Protein AF-A0A6N7HVD6-F1 (afdb_monomer_lite)

Foldseek 3Di:
DDPVVCCVPPNPPVVVVVVVVVVVVVVVVVVVVVVVVVVVVVVVVVVVVVVVVVVPDDPDPPPPPPPDD

Sequence (69 aa):
MSAFEVVQRYGTWALLRFVVALVVFVALHLVRQPLLWAARVLEVFMRRIDGFVVAGLPPRPTGAEEGWR

pLDDT: mean 77.56, std 12.68, range [49.88, 93.38]

Radius of gyration: 30.51 Å; chains: 1; bounding box: 64×21×81 Å

Structure (mmCIF, N/CA/C/O backbone):
data_AF-A0A6N7HVD6-F1
#
_entry.id   AF-A0A6N7HVD6-F1
#
loop_
_atom_site.group_PDB
_atom_site.id
_atom_sit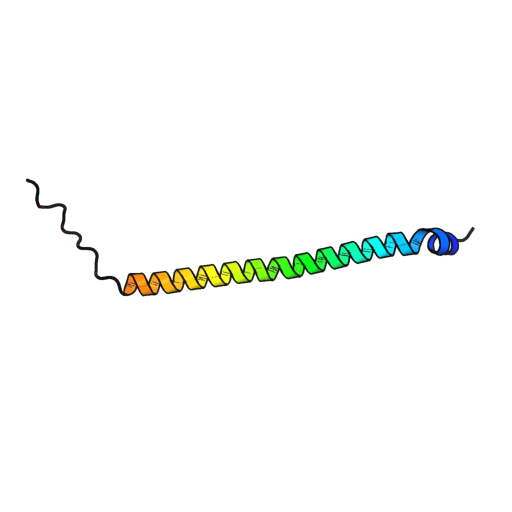e.type_symbol
_atom_site.label_atom_id
_atom_site.label_alt_id
_atom_site.label_comp_id
_ato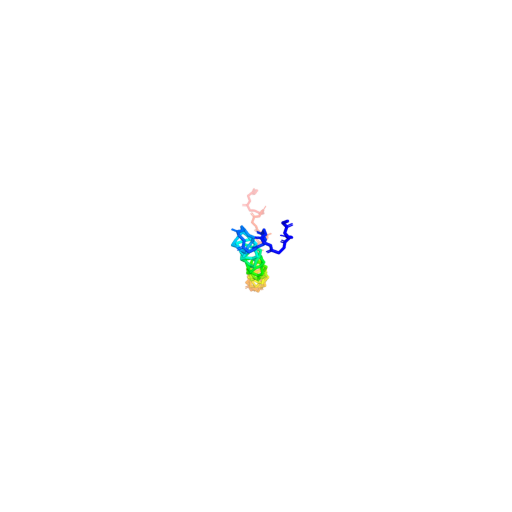m_site.label_asym_id
_atom_site.label_entity_id
_atom_site.lab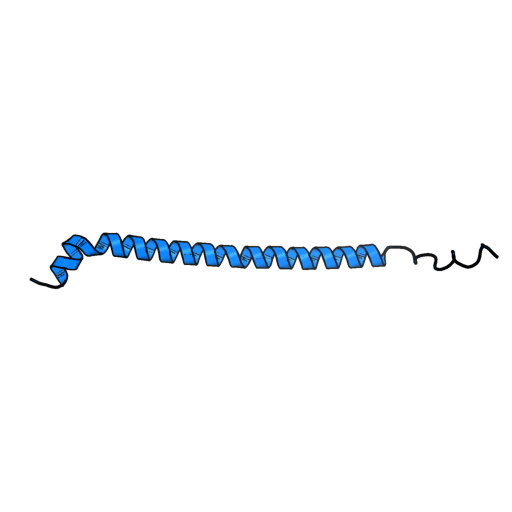el_seq_id
_atom_site.pdbx_PDB_ins_code
_atom_site.Cartn_x
_atom_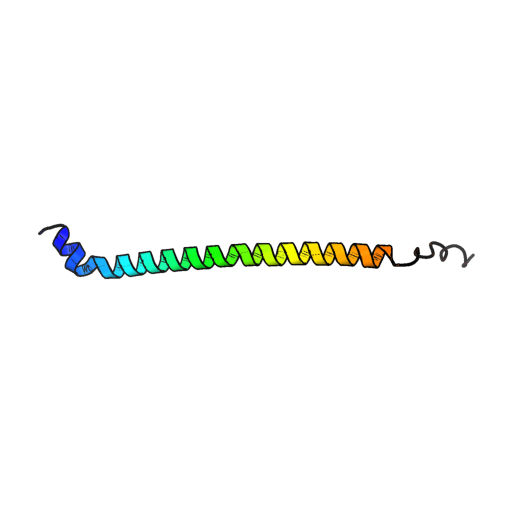site.Cartn_y
_atom_site.Cartn_z
_atom_site.occupancy
_atom_site.B_iso_or_equiv
_atom_site.auth_seq_id
_atom_site.auth_comp_id
_atom_site.auth_asym_id
_atom_site.auth_atom_id
_atom_site.pdbx_PDB_model_num
ATOM 1 N N . MET A 1 1 ? -19.445 -2.131 42.633 1.00 49.88 1 MET A N 1
ATOM 2 C CA . MET A 1 1 ? -19.506 -1.652 41.236 1.00 49.88 1 MET A CA 1
ATOM 3 C C . MET A 1 1 ? -18.809 -2.678 40.367 1.00 49.88 1 MET A C 1
ATOM 5 O O . MET A 1 1 ? -17.689 -3.052 40.694 1.00 49.88 1 MET A O 1
ATOM 9 N N . SER A 1 2 ? -19.500 -3.228 39.368 1.00 55.28 2 SER A N 1
ATOM 10 C CA . SER A 1 2 ? -18.986 -4.359 38.580 1.00 55.28 2 SER A CA 1
ATOM 11 C C . SER A 1 2 ? -18.235 -3.869 37.336 1.00 55.28 2 SER A C 1
ATOM 13 O O . SER A 1 2 ? -18.611 -2.861 36.743 1.00 55.28 2 SER A O 1
ATOM 15 N N . ALA A 1 3 ? -17.195 -4.590 36.904 1.00 57.56 3 ALA A N 1
ATOM 16 C CA . ALA A 1 3 ? -16.449 -4.278 35.676 1.00 57.56 3 ALA A CA 1
ATOM 17 C C . ALA A 1 3 ? -17.346 -4.236 34.417 1.00 57.56 3 ALA A C 1
ATOM 19 O O . ALA A 1 3 ? -17.053 -3.521 33.460 1.00 57.56 3 ALA A O 1
ATOM 20 N N . PHE A 1 4 ? -18.477 -4.947 34.452 1.00 63.19 4 PHE A N 1
ATOM 21 C CA . PHE A 1 4 ? -19.500 -4.948 33.405 1.00 63.19 4 PHE A CA 1
ATOM 22 C C . PHE A 1 4 ? -20.177 -3.580 33.223 1.00 63.19 4 PHE A C 1
ATOM 24 O O . PHE A 1 4 ? -20.505 -3.188 32.106 1.00 63.19 4 PHE A O 1
ATOM 31 N N . GLU A 1 5 ? -20.332 -2.821 34.306 1.00 60.34 5 GLU A N 1
ATOM 32 C CA . GLU A 1 5 ? -21.042 -1.538 34.326 1.00 60.34 5 GLU A CA 1
ATOM 33 C C . GLU A 1 5 ? -20.219 -0.412 33.670 1.00 60.34 5 GLU A C 1
ATOM 35 O O . GLU A 1 5 ? -20.761 0.484 33.023 1.00 60.34 5 GLU A O 1
ATOM 40 N N . VAL A 1 6 ? -18.886 -0.496 33.752 1.00 59.41 6 VAL A N 1
ATOM 41 C CA . VAL A 1 6 ? -17.951 0.455 33.121 1.00 59.41 6 VAL A CA 1
ATOM 42 C C . VAL A 1 6 ? -17.880 0.244 31.603 1.00 59.41 6 VAL A C 1
ATOM 44 O O . VAL A 1 6 ? -17.872 1.215 30.841 1.00 59.41 6 VAL A O 1
ATOM 47 N N . VAL A 1 7 ? -17.916 -1.013 31.144 1.00 59.31 7 VAL A N 1
ATOM 48 C CA . VAL A 1 7 ? -18.021 -1.356 29.713 1.00 59.31 7 VAL A CA 1
ATOM 49 C C . VAL A 1 7 ? -19.337 -0.837 29.132 1.00 59.31 7 VAL A C 1
ATOM 51 O O . VAL A 1 7 ? -19.342 -0.250 28.050 1.00 59.31 7 VAL A O 1
ATOM 54 N N . GLN A 1 8 ? -20.429 -0.975 29.886 1.00 59.16 8 GLN A N 1
ATOM 55 C CA . GLN A 1 8 ? -21.762 -0.553 29.466 1.00 59.16 8 GLN A CA 1
ATOM 56 C C . GLN A 1 8 ? -21.937 0.977 29.443 1.00 59.16 8 GLN A C 1
ATOM 58 O O . GLN A 1 8 ? -22.714 1.483 28.637 1.00 59.16 8 GLN A O 1
ATOM 63 N N . ARG A 1 9 ? -21.208 1.722 30.291 1.00 61.25 9 ARG A N 1
ATOM 64 C CA . ARG A 1 9 ? -21.371 3.180 30.441 1.00 61.25 9 ARG A CA 1
ATOM 65 C C . ARG A 1 9 ? -20.372 4.038 29.656 1.00 61.25 9 ARG A C 1
ATOM 67 O O . ARG A 1 9 ? -20.723 5.154 29.288 1.00 61.25 9 ARG A O 1
ATOM 74 N N . TYR A 1 10 ? -19.167 3.533 29.363 1.00 61.78 10 TYR A N 1
ATOM 75 C CA . TYR A 1 10 ? -18.110 4.289 28.660 1.00 61.78 10 TYR A CA 1
ATOM 76 C C . TYR A 1 10 ? -17.371 3.498 27.557 1.00 61.78 10 TYR A C 1
ATOM 78 O O . TYR A 1 10 ? -16.649 4.093 26.756 1.00 61.78 10 TYR A O 1
ATOM 86 N N . GLY A 1 11 ? -17.518 2.167 27.498 1.00 56.34 11 GLY A N 1
ATOM 87 C CA . GLY A 1 11 ? -16.524 1.285 26.869 1.00 56.34 11 GLY A CA 1
ATOM 88 C C . GLY A 1 11 ? -16.758 0.890 25.409 1.00 56.34 11 GLY A C 1
ATOM 89 O O . GLY A 1 11 ? -15.791 0.759 24.662 1.00 56.34 11 GLY A O 1
ATOM 90 N N . THR A 1 12 ? -18.001 0.723 24.954 1.00 62.00 12 THR A N 1
ATOM 91 C CA . THR A 1 12 ? -18.242 0.178 23.602 1.00 62.00 12 THR A CA 1
ATOM 92 C C . THR A 1 12 ? -17.874 1.163 22.498 1.00 62.00 12 THR A C 1
ATOM 94 O O . THR A 1 12 ? -17.311 0.767 21.487 1.00 62.00 12 THR A O 1
ATOM 97 N N . TRP A 1 13 ? -18.137 2.457 22.681 1.00 68.56 13 TRP A N 1
ATOM 98 C CA . TRP A 1 13 ? -17.950 3.447 21.614 1.00 68.56 13 TRP A CA 1
ATOM 99 C C . TRP A 1 13 ? -16.479 3.758 21.322 1.00 68.56 13 TRP A C 1
ATOM 101 O O . TRP A 1 13 ? -16.082 3.866 20.162 1.00 68.56 13 TRP A O 1
ATOM 111 N N . ALA A 1 14 ? -15.651 3.879 22.362 1.00 74.19 14 ALA A N 1
ATOM 112 C CA . ALA A 1 14 ? -14.216 4.096 22.197 1.00 74.19 14 ALA A CA 1
ATOM 113 C C . ALA A 1 14 ? -13.528 2.853 21.613 1.00 74.19 14 ALA A C 1
ATOM 115 O O . ALA A 1 14 ? -12.715 2.978 20.697 1.00 74.19 14 ALA A O 1
ATOM 116 N N . LEU A 1 15 ? -13.912 1.663 22.088 1.00 74.50 15 LEU A N 1
ATOM 117 C CA . LEU A 1 15 ? -13.416 0.396 21.561 1.00 74.50 15 LEU A CA 1
ATOM 118 C C . LEU A 1 15 ? -13.842 0.195 20.103 1.00 74.50 15 LEU A C 1
ATOM 120 O O . LEU A 1 15 ? -13.017 -0.157 19.269 1.00 74.50 15 LEU A O 1
ATOM 124 N N . LEU A 1 16 ? -15.095 0.505 19.769 1.00 82.94 16 LEU A N 1
ATOM 125 C CA . LEU A 1 16 ? -15.600 0.440 18.401 1.00 82.94 16 LEU A CA 1
ATOM 126 C C . LEU A 1 16 ? -14.837 1.400 17.487 1.00 82.94 16 LEU A C 1
ATOM 128 O O . LEU A 1 16 ? -14.417 1.006 16.406 1.00 82.94 16 LEU A O 1
ATOM 132 N N . ARG A 1 17 ? -14.585 2.636 17.930 1.00 81.12 17 ARG A N 1
ATOM 133 C CA . ARG A 1 17 ? -13.809 3.611 17.154 1.00 81.12 17 ARG A CA 1
ATOM 134 C C . ARG A 1 17 ? -12.366 3.158 16.935 1.00 81.12 17 ARG A C 1
ATOM 136 O O . ARG A 1 17 ? -11.839 3.344 15.842 1.00 81.12 17 ARG A O 1
ATOM 143 N N . PHE A 1 18 ? -11.749 2.535 17.938 1.00 83.38 18 PHE A N 1
ATOM 144 C CA . PHE A 1 18 ? -10.418 1.944 17.809 1.00 83.38 18 PHE A CA 1
ATOM 145 C C . PHE A 1 18 ? -10.406 0.767 16.828 1.00 83.38 18 PHE A C 1
ATOM 147 O O . PHE A 1 18 ? -9.571 0.733 15.930 1.00 83.38 18 PHE A O 1
ATOM 154 N N . VAL A 1 19 ? -11.362 -0.157 16.945 1.00 90.38 19 VAL A N 1
ATOM 155 C CA . VAL A 1 19 ? -11.500 -1.300 16.032 1.00 90.38 19 VAL A CA 1
ATOM 156 C C . VAL A 1 19 ? -11.736 -0.824 14.599 1.00 90.38 19 VAL A C 1
ATOM 158 O O . VAL A 1 19 ? -11.076 -1.305 13.684 1.00 90.38 19 VAL A O 1
ATOM 161 N N . VAL A 1 20 ? -12.603 0.171 14.395 1.00 90.12 20 VAL A N 1
ATOM 162 C CA . VAL A 1 20 ? -12.835 0.783 13.078 1.00 90.12 20 VAL A CA 1
ATOM 163 C C . VAL A 1 20 ? -11.552 1.408 12.533 1.00 90.12 20 VAL A C 1
ATOM 165 O O . VAL A 1 20 ? -11.204 1.158 11.383 1.00 90.12 20 VAL A O 1
ATOM 168 N N . ALA A 1 21 ? -10.813 2.172 13.342 1.00 91.19 21 ALA A N 1
ATOM 169 C CA . ALA A 1 21 ? -9.539 2.752 12.923 1.00 91.19 21 ALA A CA 1
ATOM 170 C C . ALA A 1 21 ? -8.515 1.673 12.535 1.00 91.19 21 ALA A C 1
ATOM 172 O O . ALA A 1 21 ? -7.822 1.821 11.530 1.00 91.19 21 ALA A O 1
ATOM 173 N N . LEU A 1 22 ? -8.458 0.570 13.286 1.00 92.81 22 LEU A N 1
ATOM 174 C CA . LEU A 1 22 ? -7.585 -0.565 13.001 1.00 92.81 22 LEU A CA 1
ATOM 175 C C . LEU A 1 22 ? -7.956 -1.238 11.672 1.00 92.81 22 LEU A C 1
ATOM 177 O O . LEU A 1 22 ? -7.088 -1.482 10.839 1.00 92.81 22 LEU A O 1
ATOM 181 N N . VAL A 1 23 ? -9.248 -1.488 11.447 1.00 92.69 23 VAL A N 1
ATOM 182 C CA . VAL A 1 23 ? -9.758 -2.085 10.205 1.00 92.69 23 VAL A CA 1
ATOM 183 C C . VAL A 1 23 ? -9.475 -1.179 9.010 1.00 92.69 23 VAL A C 1
ATOM 185 O O . VAL A 1 23 ? -8.976 -1.657 7.995 1.00 92.69 23 VAL A O 1
ATOM 188 N N . VAL A 1 24 ? -9.726 0.129 9.130 1.00 93.38 24 VAL A N 1
ATOM 189 C CA . VAL A 1 24 ? -9.413 1.110 8.078 1.00 93.38 24 VAL A CA 1
ATOM 190 C C . VAL A 1 24 ? -7.915 1.141 7.796 1.00 93.38 24 VAL A C 1
ATOM 192 O O . VAL A 1 24 ? -7.512 1.120 6.636 1.00 93.38 24 VAL A O 1
ATOM 195 N N . PHE A 1 25 ? -7.080 1.143 8.836 1.00 88.56 25 PHE A N 1
ATOM 196 C CA . PHE A 1 25 ? -5.631 1.113 8.682 1.00 88.56 25 PHE A CA 1
ATOM 197 C C . PHE A 1 25 ? -5.169 -0.138 7.930 1.00 88.56 25 PHE A C 1
ATOM 199 O O . PHE A 1 25 ? -4.404 -0.019 6.974 1.00 88.56 25 PHE A O 1
ATOM 206 N N . VAL A 1 26 ? -5.666 -1.318 8.312 1.00 88.00 26 VAL A N 1
ATOM 207 C CA . VAL A 1 26 ? -5.348 -2.589 7.646 1.00 88.00 26 VAL A CA 1
ATOM 208 C C . VAL A 1 26 ? -5.843 -2.589 6.204 1.00 88.00 26 VAL A C 1
ATOM 210 O O . VAL A 1 26 ? -5.086 -2.968 5.317 1.00 88.00 26 VAL A O 1
ATOM 213 N N . ALA A 1 27 ? -7.065 -2.120 5.944 1.00 89.62 27 ALA A N 1
ATOM 214 C CA . ALA A 1 27 ? -7.625 -2.044 4.598 1.00 89.62 27 ALA A CA 1
ATOM 215 C C . ALA A 1 27 ? -6.794 -1.121 3.694 1.00 89.62 27 ALA A C 1
ATOM 217 O O . ALA A 1 27 ? -6.420 -1.507 2.589 1.00 89.62 27 ALA A O 1
ATOM 218 N N . LEU A 1 28 ? -6.426 0.067 4.183 1.00 87.12 28 LEU A N 1
ATOM 219 C CA . LEU A 1 28 ? -5.538 0.986 3.469 1.00 87.12 28 LEU A CA 1
ATOM 220 C C . LEU A 1 28 ? -4.151 0.376 3.243 1.00 87.12 28 LEU A C 1
ATOM 222 O O . LEU A 1 28 ? -3.579 0.549 2.169 1.00 87.12 28 LEU A O 1
ATOM 226 N N . HIS A 1 29 ? -3.617 -0.369 4.213 1.00 83.00 29 HIS A N 1
ATOM 227 C CA . HIS A 1 29 ? -2.362 -1.105 4.046 1.00 83.00 29 HIS A CA 1
ATOM 228 C C . HIS A 1 29 ? -2.469 -2.169 2.951 1.00 83.00 29 HIS A C 1
ATOM 230 O O . HIS A 1 29 ? -1.583 -2.278 2.100 1.00 83.00 29 HIS A O 1
ATOM 236 N N . LEU A 1 30 ? -3.580 -2.905 2.939 1.00 83.62 30 LEU A N 1
ATOM 237 C CA . LEU A 1 30 ? -3.883 -3.917 1.937 1.00 83.62 30 LEU A CA 1
ATOM 238 C C . LEU A 1 30 ? -4.076 -3.327 0.545 1.00 83.62 30 LEU A C 1
ATOM 240 O O . LEU A 1 30 ? -3.798 -4.026 -0.412 1.00 83.62 30 LEU A O 1
ATOM 244 N N . VAL A 1 31 ? -4.525 -2.074 0.419 1.00 85.94 31 VAL A N 1
ATOM 245 C CA . VAL A 1 31 ? -4.634 -1.352 -0.864 1.00 85.94 31 VAL A CA 1
ATOM 246 C C . VAL A 1 31 ? -3.297 -0.730 -1.278 1.00 85.94 31 VAL A C 1
ATOM 248 O O . VAL A 1 31 ? -2.966 -0.665 -2.462 1.00 85.94 31 VAL A O 1
ATOM 251 N N . ARG A 1 32 ? -2.471 -0.311 -0.317 1.00 83.69 32 ARG A N 1
ATOM 252 C CA . ARG A 1 32 ? -1.137 0.237 -0.586 1.00 83.69 32 ARG A CA 1
ATOM 253 C C . ARG A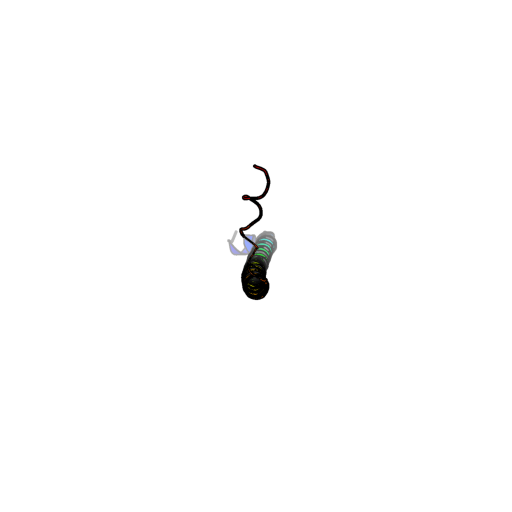 1 32 ? -0.214 -0.796 -1.225 1.00 83.69 32 ARG A C 1
ATOM 255 O O . ARG A 1 32 ? 0.542 -0.454 -2.131 1.00 83.69 32 ARG A O 1
ATOM 262 N N . GLN A 1 33 ? -0.261 -2.045 -0.765 1.00 81.38 33 GLN A N 1
ATOM 263 C CA . GLN A 1 33 ? 0.563 -3.115 -1.327 1.00 81.38 33 GLN A CA 1
ATOM 264 C C . GLN A 1 33 ? 0.318 -3.349 -2.830 1.00 81.38 33 GLN A C 1
ATOM 266 O O . GLN A 1 33 ? 1.280 -3.217 -3.587 1.00 81.38 33 GLN A O 1
ATOM 271 N N . PRO A 1 34 ? -0.905 -3.632 -3.318 1.00 78.25 34 PRO A N 1
ATOM 272 C CA . PRO A 1 34 ? -1.167 -3.884 -4.729 1.00 78.25 34 PRO A CA 1
ATOM 273 C C . PRO A 1 34 ? -0.829 -2.676 -5.602 1.00 78.25 34 PRO A C 1
ATOM 275 O O . PRO A 1 34 ? -0.426 -2.867 -6.743 1.00 78.25 34 PRO A O 1
ATOM 278 N N . LEU A 1 35 ? -0.899 -1.449 -5.076 1.00 81.75 35 LEU A N 1
ATOM 279 C CA . LEU A 1 35 ? -0.463 -0.263 -5.812 1.00 81.75 35 LEU A CA 1
ATOM 280 C C . LEU A 1 35 ? 1.053 -0.265 -6.076 1.00 81.75 35 LEU A C 1
ATOM 282 O O . LEU A 1 35 ? 1.492 0.044 -7.183 1.00 81.75 35 LEU A O 1
ATOM 286 N N . LEU A 1 36 ? 1.856 -0.667 -5.087 1.00 80.69 36 LEU A N 1
ATOM 287 C CA . LEU A 1 36 ? 3.302 -0.839 -5.262 1.00 80.69 36 LEU A CA 1
ATOM 288 C C . LEU A 1 36 ? 3.616 -1.993 -6.223 1.00 80.69 36 LEU A C 1
ATOM 290 O O . LEU A 1 36 ? 4.508 -1.865 -7.061 1.00 80.69 36 LEU A O 1
ATOM 294 N N . TRP A 1 37 ? 2.857 -3.090 -6.147 1.00 84.88 37 TRP A N 1
ATOM 295 C CA . TRP A 1 37 ? 2.969 -4.200 -7.097 1.00 84.88 37 TRP A CA 1
ATOM 296 C C . TRP A 1 37 ? 2.629 -3.764 -8.526 1.00 84.88 37 TRP A C 1
ATOM 298 O O . TRP A 1 37 ? 3.378 -4.081 -9.445 1.00 84.88 37 TRP A O 1
ATOM 308 N N . ALA A 1 38 ? 1.563 -2.988 -8.720 1.00 85.75 38 ALA A N 1
ATOM 309 C CA . ALA A 1 38 ? 1.173 -2.463 -10.026 1.00 85.75 38 ALA A CA 1
ATOM 310 C C . ALA A 1 38 ? 2.261 -1.560 -10.624 1.00 85.75 38 ALA A C 1
ATOM 312 O O . ALA A 1 38 ? 2.633 -1.734 -11.784 1.00 85.75 38 ALA A O 1
ATOM 313 N N . ALA A 1 39 ? 2.830 -0.655 -9.822 1.00 88.12 39 ALA A N 1
ATOM 314 C CA . ALA A 1 39 ? 3.949 0.182 -10.249 1.00 88.12 39 ALA A CA 1
ATOM 315 C C . ALA A 1 39 ? 5.169 -0.662 -10.653 1.00 88.12 39 ALA A C 1
ATOM 317 O O . ALA A 1 39 ? 5.793 -0.401 -11.679 1.00 88.12 39 ALA A O 1
ATOM 318 N N . ARG A 1 40 ? 5.475 -1.720 -9.890 1.00 88.56 40 ARG A N 1
ATOM 319 C CA . ARG A 1 40 ? 6.581 -2.637 -10.190 1.00 88.56 40 ARG A CA 1
ATOM 320 C C . ARG A 1 40 ? 6.361 -3.401 -11.493 1.00 88.56 40 ARG A C 1
ATOM 322 O O . ARG A 1 40 ? 7.288 -3.535 -12.287 1.00 88.56 40 ARG A O 1
ATOM 329 N N . VAL A 1 41 ? 5.142 -3.886 -11.721 1.00 89.50 41 VAL A N 1
ATOM 330 C CA . VAL A 1 41 ? 4.761 -4.561 -12.968 1.00 89.50 41 VAL A CA 1
ATOM 331 C C . VAL A 1 41 ? 4.892 -3.601 -14.147 1.00 89.50 41 VAL A C 1
ATOM 333 O O . VAL A 1 41 ? 5.509 -3.959 -15.147 1.00 89.50 41 VAL A O 1
ATOM 336 N N . LEU A 1 42 ? 4.401 -2.369 -14.014 1.00 92.00 42 LEU A N 1
ATOM 337 C CA . LEU A 1 42 ? 4.525 -1.349 -15.054 1.00 92.00 42 LEU A CA 1
ATOM 338 C C . LEU A 1 42 ? 5.994 -1.037 -15.381 1.00 92.00 42 LEU A C 1
ATOM 340 O O . LEU A 1 42 ? 6.363 -0.992 -16.551 1.00 92.00 42 LEU A O 1
ATOM 344 N N . GLU A 1 43 ? 6.845 -0.903 -14.361 1.00 91.81 43 GLU A N 1
ATOM 345 C CA . GLU A 1 43 ? 8.291 -0.687 -14.512 1.00 91.81 43 GLU A CA 1
ATOM 346 C C . GLU A 1 43 ? 8.966 -1.845 -15.273 1.00 91.81 43 GLU A C 1
ATOM 348 O O . GLU A 1 43 ? 9.840 -1.632 -16.115 1.00 91.81 43 GLU A O 1
ATOM 353 N N . VAL A 1 44 ? 8.569 -3.092 -14.999 1.00 92.44 44 VAL A N 1
ATOM 354 C CA . VAL A 1 44 ? 9.068 -4.274 -15.723 1.00 92.44 44 VAL A CA 1
ATOM 355 C C . VAL A 1 44 ? 8.602 -4.267 -17.178 1.00 92.44 44 VAL A C 1
ATOM 357 O O . VAL A 1 44 ? 9.411 -4.514 -18.073 1.00 92.44 44 VAL A O 1
ATOM 360 N N . PHE A 1 45 ? 7.331 -3.953 -17.429 1.00 92.00 45 PHE A N 1
ATOM 361 C CA . PHE A 1 45 ? 6.789 -3.867 -18.784 1.00 92.00 45 PHE A CA 1
ATOM 362 C C . PHE A 1 45 ? 7.473 -2.776 -19.610 1.00 92.00 45 PHE A C 1
ATOM 364 O O . PHE A 1 45 ? 7.883 -3.052 -20.735 1.00 92.00 45 PHE A O 1
ATOM 371 N N . MET A 1 46 ? 7.668 -1.581 -19.047 1.00 91.44 46 MET A N 1
ATOM 372 C CA . MET A 1 46 ? 8.390 -0.493 -19.715 1.00 91.44 46 MET A CA 1
ATOM 373 C C . MET A 1 46 ? 9.811 -0.916 -20.093 1.00 91.44 46 MET A C 1
ATOM 375 O O . MET A 1 46 ? 10.176 -0.833 -21.260 1.00 91.44 46 MET A O 1
ATOM 379 N N . ARG A 1 47 ? 10.573 -1.500 -19.157 1.00 90.44 47 ARG A N 1
ATOM 380 C CA . ARG A 1 47 ? 11.929 -2.002 -19.448 1.00 90.44 47 ARG A CA 1
ATOM 381 C C . ARG A 1 47 ? 11.952 -3.076 -20.532 1.00 90.44 47 ARG A C 1
ATOM 383 O O . ARG A 1 47 ? 12.890 -3.145 -21.323 1.00 90.44 47 ARG A O 1
ATOM 390 N N . ARG A 1 48 ? 10.933 -3.937 -20.569 1.00 89.00 48 ARG A N 1
ATOM 391 C CA . ARG A 1 48 ? 10.810 -4.973 -21.598 1.00 89.00 48 ARG A CA 1
ATOM 392 C C . ARG A 1 48 ? 10.576 -4.350 -22.973 1.00 89.00 48 ARG A C 1
ATOM 394 O O . ARG A 1 48 ? 11.230 -4.764 -23.926 1.00 89.00 48 ARG A O 1
ATOM 401 N N . ILE A 1 49 ? 9.670 -3.376 -23.057 1.00 88.88 49 ILE A N 1
ATOM 402 C CA . ILE A 1 49 ? 9.359 -2.644 -24.289 1.00 88.88 49 ILE A CA 1
ATOM 403 C C . ILE A 1 49 ? 10.590 -1.876 -24.770 1.00 88.88 49 ILE A C 1
ATOM 405 O O . ILE A 1 49 ? 10.958 -2.020 -25.931 1.00 88.88 49 ILE A O 1
ATOM 409 N N . ASP A 1 50 ? 11.284 -1.165 -23.882 1.00 89.44 50 ASP A N 1
ATOM 410 C CA . ASP A 1 50 ? 12.515 -0.443 -24.217 1.00 89.44 50 ASP A CA 1
ATOM 411 C C . ASP A 1 50 ? 13.578 -1.381 -24.795 1.00 89.44 50 ASP A C 1
ATOM 413 O O . ASP A 1 50 ? 14.207 -1.062 -25.799 1.00 89.44 50 ASP A O 1
ATOM 417 N N . GLY A 1 51 ? 13.733 -2.581 -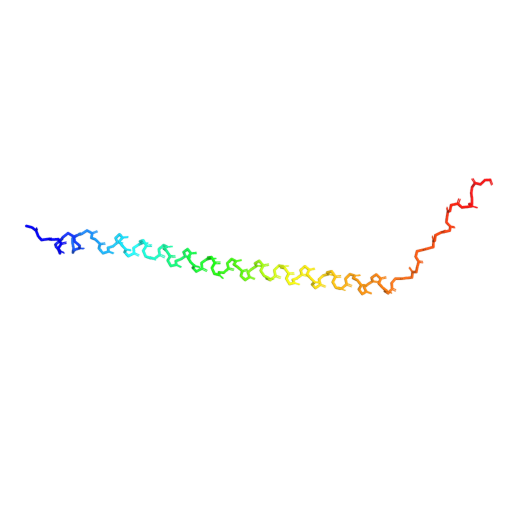24.227 1.00 84.88 51 GLY A N 1
ATOM 418 C CA . GLY A 1 51 ? 14.633 -3.596 -24.774 1.00 84.88 51 GLY A CA 1
ATOM 419 C C . GLY A 1 51 ? 14.262 -4.032 -26.195 1.00 84.88 51 GLY A C 1
ATOM 420 O O . GLY A 1 51 ? 15.147 -4.190 -27.033 1.00 84.88 51 GLY A O 1
ATOM 421 N N . PHE A 1 52 ? 12.969 -4.192 -26.495 1.00 86.38 52 PHE A N 1
ATOM 422 C CA . PHE A 1 52 ? 12.508 -4.496 -27.855 1.00 86.38 52 PHE A CA 1
ATOM 423 C C . PHE A 1 52 ? 12.727 -3.331 -28.820 1.00 86.38 52 PHE A C 1
ATOM 425 O O . PHE A 1 52 ? 13.147 -3.552 -29.953 1.00 86.38 52 PHE A O 1
ATOM 432 N N . VAL A 1 53 ? 12.482 -2.100 -28.369 1.00 84.69 53 VAL A N 1
ATOM 433 C CA . VAL A 1 53 ? 12.719 -0.892 -29.166 1.00 84.69 53 VAL A CA 1
ATOM 434 C C . VAL A 1 53 ? 14.205 -0.760 -29.487 1.00 84.69 53 VAL A C 1
ATOM 436 O O . VAL A 1 53 ? 14.561 -0.596 -30.648 1.00 84.69 53 VAL A O 1
ATOM 439 N N . VAL A 1 54 ? 15.080 -0.909 -28.489 1.00 85.56 54 VAL A N 1
ATOM 440 C CA . VAL A 1 54 ? 16.537 -0.844 -28.671 1.00 85.56 54 VAL A CA 1
ATOM 441 C C . VAL A 1 54 ? 17.045 -1.965 -29.573 1.00 85.56 54 VAL A C 1
ATOM 443 O O . VAL A 1 54 ? 17.888 -1.710 -30.425 1.00 85.56 54 VAL A O 1
ATOM 446 N N . ALA A 1 55 ? 16.513 -3.183 -29.447 1.00 81.31 55 ALA A N 1
ATOM 447 C CA . ALA A 1 55 ? 16.878 -4.294 -30.326 1.00 81.31 55 ALA A CA 1
ATOM 448 C C . ALA A 1 55 ? 16.476 -4.062 -31.795 1.00 81.31 55 ALA A C 1
ATOM 450 O O . ALA A 1 55 ? 17.091 -4.634 -32.691 1.00 81.31 55 ALA A O 1
ATOM 451 N N . GLY A 1 56 ? 15.454 -3.239 -32.043 1.00 80.12 56 GLY A N 1
ATOM 452 C CA . GLY A 1 56 ? 15.029 -2.840 -33.384 1.00 80.12 56 GLY A CA 1
ATOM 453 C C . GLY A 1 56 ? 15.767 -1.624 -33.949 1.00 80.12 56 GLY A C 1
ATOM 454 O O . GLY A 1 56 ? 15.591 -1.310 -35.126 1.00 80.12 56 GLY A O 1
ATOM 455 N N . LEU A 1 57 ? 16.575 -0.923 -33.144 1.00 80.88 57 LEU A N 1
ATOM 456 C CA . LEU A 1 57 ? 17.339 0.225 -33.621 1.00 80.88 57 LEU A CA 1
ATOM 457 C C . LEU A 1 57 ? 18.574 -0.241 -34.407 1.00 80.88 57 LEU A C 1
ATOM 459 O O . LEU A 1 57 ? 19.266 -1.171 -33.985 1.00 80.88 57 LEU A O 1
ATOM 463 N N . PRO A 1 58 ? 18.891 0.413 -35.538 1.00 76.12 58 PRO A N 1
ATOM 464 C CA . PRO A 1 58 ? 20.114 0.127 -36.270 1.00 76.12 58 PRO A CA 1
ATOM 465 C C . PRO A 1 58 ? 21.341 0.421 -35.388 1.00 76.12 58 PRO A C 1
ATOM 467 O O . PRO A 1 58 ? 21.288 1.332 -34.551 1.00 76.12 58 PRO A O 1
ATOM 470 N N . PRO A 1 59 ? 22.459 -0.312 -35.570 1.00 72.25 59 PRO A N 1
ATOM 471 C CA . PRO A 1 59 ? 23.686 -0.046 -34.836 1.00 72.25 59 PRO A CA 1
ATOM 472 C C . PRO A 1 59 ? 24.069 1.426 -34.988 1.00 72.25 59 PRO A C 1
ATOM 474 O O . PRO A 1 59 ? 24.107 1.957 -36.101 1.00 72.25 59 PRO A O 1
ATOM 477 N N . ARG A 1 60 ? 24.345 2.091 -33.862 1.00 71.44 60 ARG A N 1
ATOM 478 C CA . ARG A 1 60 ? 24.831 3.472 -33.869 1.00 71.44 60 ARG A CA 1
ATOM 479 C C . ARG A 1 60 ? 26.116 3.507 -34.707 1.00 71.44 60 ARG A C 1
ATOM 481 O O . ARG A 1 60 ? 27.017 2.721 -34.417 1.00 71.44 60 ARG A O 1
ATOM 488 N N . PRO A 1 61 ? 26.229 4.368 -35.730 1.00 69.50 61 PRO A N 1
ATOM 489 C CA . PRO A 1 61 ? 27.452 4.454 -36.512 1.00 69.50 61 PRO A CA 1
ATOM 490 C C . PRO A 1 61 ? 28.582 4.979 -35.617 1.00 69.50 61 PRO A C 1
ATOM 492 O O . PRO A 1 61 ? 28.633 6.162 -35.289 1.00 69.50 61 PRO A O 1
ATOM 495 N N . THR A 1 62 ? 29.484 4.091 -35.200 1.00 67.69 62 THR A N 1
ATOM 496 C CA . THR A 1 62 ? 30.684 4.392 -34.396 1.00 67.69 62 THR A CA 1
ATOM 497 C C . THR A 1 62 ? 31.803 5.007 -35.254 1.00 67.69 62 THR A C 1
ATOM 499 O O . THR A 1 62 ? 32.960 4.628 -35.140 1.00 67.69 62 THR A O 1
ATOM 502 N N . GLY A 1 63 ? 31.469 5.925 -36.165 1.00 64.06 63 GLY A N 1
ATOM 503 C CA . GLY A 1 63 ? 32.373 6.358 -37.240 1.00 64.06 63 GLY A CA 1
ATOM 504 C C . GLY A 1 63 ? 32.384 7.858 -37.517 1.00 64.06 63 GLY A C 1
ATOM 505 O O . GLY A 1 63 ? 32.521 8.248 -38.668 1.00 64.06 63 GLY A O 1
ATOM 506 N N . ALA A 1 64 ? 32.208 8.703 -36.498 1.00 60.97 64 ALA A N 1
ATOM 507 C CA . ALA A 1 64 ? 32.266 10.165 -36.645 1.00 60.97 64 ALA A CA 1
ATOM 508 C C . ALA A 1 64 ? 33.475 10.811 -35.935 1.00 60.97 64 ALA A C 1
ATOM 510 O O . ALA A 1 64 ? 33.456 12.007 -35.672 1.00 60.97 64 ALA A O 1
ATOM 511 N N . GLU A 1 65 ? 34.519 10.036 -35.623 1.00 61.19 65 GLU A N 1
ATOM 512 C CA . GLU A 1 65 ? 35.735 10.520 -34.936 1.00 61.19 65 GLU A CA 1
ATOM 513 C C . GLU A 1 65 ? 36.977 10.563 -35.856 1.00 61.19 65 GLU A C 1
ATOM 515 O O . GLU A 1 65 ? 38.073 10.865 -35.397 1.00 61.19 65 GLU A O 1
ATOM 520 N N . GLU A 1 66 ? 36.844 10.301 -37.163 1.00 59.53 66 GLU A N 1
ATOM 521 C CA . GLU A 1 66 ? 38.002 10.175 -38.076 1.00 59.53 66 GLU A CA 1
ATOM 522 C C . GLU A 1 66 ? 37.978 11.162 -39.262 1.00 59.53 66 GLU A C 1
ATOM 524 O O . GLU A 1 66 ? 38.538 10.896 -40.320 1.00 59.53 66 GLU A O 1
ATOM 529 N N . GLY A 1 67 ? 37.313 12.314 -39.097 1.00 60.75 67 GLY A N 1
ATOM 530 C CA . GLY A 1 67 ? 37.066 13.281 -40.180 1.00 60.75 67 GLY A CA 1
ATOM 531 C C . GLY A 1 67 ? 37.442 14.738 -39.895 1.00 60.75 67 GLY A C 1
ATOM 532 O O . GLY A 1 67 ? 36.896 15.625 -40.545 1.00 60.75 67 GLY A O 1
ATOM 533 N N . TRP A 1 68 ? 38.321 15.014 -38.927 1.00 60.44 68 TRP A N 1
ATOM 534 C CA . TRP A 1 68 ? 38.910 16.351 -38.751 1.00 60.44 68 TRP A CA 1
ATOM 535 C C . TRP A 1 68 ? 40.384 16.253 -38.333 1.00 60.44 68 TRP A C 1
ATOM 537 O O . TRP A 1 68 ? 40.768 16.596 -37.214 1.00 60.44 68 TRP A O 1
ATOM 547 N N . ARG A 1 69 ? 41.207 15.718 -39.238 1.00 57.41 69 ARG A N 1
ATOM 548 C CA . ARG A 1 69 ? 42.656 15.941 -39.271 1.00 57.41 69 ARG A CA 1
ATOM 549 C C . ARG A 1 69 ? 43.015 16.621 -40.578 1.00 57.41 69 ARG A C 1
ATOM 551 O O . ARG A 1 69 ? 42.460 16.188 -41.610 1.00 57.41 69 ARG A O 1
#

Secondary structure (DSSP, 8-state):
--HHHHIIIIIHHHHHHHHHHHHHHHHHHHHHHHHHHHHHHHHHHHHHHHHHHHHHSPPP---SSSS--